Protein AF-A0A832U778-F1 (afdb_monomer)

Radius of gyration: 23.06 Å; Cα contacts (8 Å, |Δi|>4): 41; chains: 1; bounding box: 34×56×67 Å

Secondary structure (DSSP, 8-state):
-PPP-HHHHHHHHHHHHHTS-HHHHHHHHHHHHHHHT--HHHHTT-S-HHHHHHHHHHHHHHHHHHHHH-TT-S----------------

pLDDT: mean 81.76, std 19.42, range [42.19, 97.0]

Solvent-accessible surface area (backbone atoms only — not comparable to full-atom values): 5827 Å² total; per-residue (Å²): 131,83,83,76,64,43,65,62,53,45,55,49,48,56,55,54,27,73,76,45,56,80,80,54,28,55,58,41,48,52,50,43,58,58,57,74,69,60,50,73,81,74,48,71,84,52,91,46,49,66,59,47,52,52,50,56,50,50,52,53,53,51,53,52,51,49,64,74,63,45,94,80,74,76,75,84,74,96,73,87,79,91,78,83,85,84,87,83,90,133

Mean predicted aligned error: 11.68 Å

Foldseek 3Di:
DPQAPLVVVLVVLLVVLVVDDPVSSVVSVVLSVQSVPDDSVNCPPDPHSVVVSVVSSVVVVVVVVDVVVPPPPDDPDPDDDDDDDDDDDD

Sequence (90 aa):
MRRMELDTVILRWKKTTRALKIHEQEYGRHLTDVLERVTDAQLVHFQDPVEAAAFFCMLDLLKRTRERAGPGVAMMEPGGTEQRPSPGFF

Structure (mmCIF, N/CA/C/O backbone):
data_AF-A0A832U778-F1
#
_entry.id   AF-A0A832U778-F1
#
loop_
_atom_site.group_PDB
_atom_site.id
_atom_site.type_symbol
_atom_site.label_atom_id
_atom_site.label_alt_id
_atom_site.label_comp_id
_atom_site.label_asym_id
_atom_site.label_entity_id
_atom_site.label_seq_id
_ato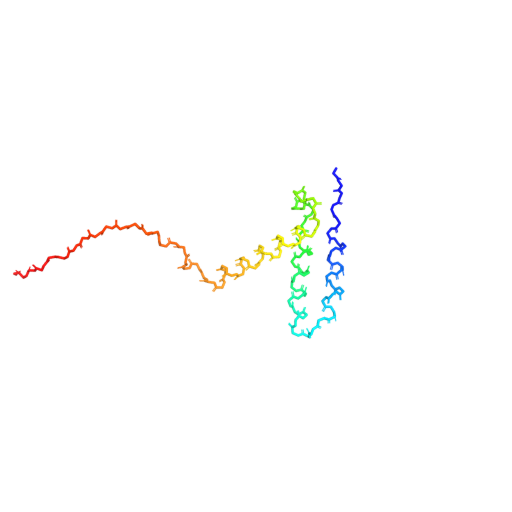m_site.pdbx_PDB_ins_code
_atom_site.Cartn_x
_atom_site.Cartn_y
_atom_site.Cartn_z
_atom_site.occupancy
_atom_site.B_iso_or_equiv
_atom_site.auth_seq_id
_atom_site.auth_comp_id
_atom_site.auth_asym_id
_atom_site.auth_atom_id
_atom_site.pdbx_PDB_model_num
ATOM 1 N N . MET A 1 1 ? -16.458 -0.021 15.328 1.00 47.56 1 MET A N 1
ATOM 2 C CA . MET A 1 1 ? -15.718 -0.282 14.073 1.00 47.56 1 MET A CA 1
ATOM 3 C C . MET A 1 1 ? -14.580 -1.238 14.388 1.00 47.56 1 MET A C 1
ATOM 5 O O . MET A 1 1 ? -13.906 -1.012 15.385 1.00 47.56 1 MET A O 1
ATOM 9 N N . ARG A 1 2 ? -14.403 -2.326 13.624 1.00 55.34 2 ARG A N 1
ATOM 10 C CA . ARG A 1 2 ? -13.190 -3.154 13.749 1.00 55.34 2 ARG A CA 1
ATOM 11 C C . ARG A 1 2 ? -12.013 -2.313 13.258 1.00 55.34 2 ARG A C 1
ATOM 13 O O . ARG A 1 2 ? -12.130 -1.682 12.213 1.00 55.34 2 ARG A O 1
ATOM 20 N N . ARG A 1 3 ? -10.928 -2.260 14.029 1.00 62.34 3 ARG A N 1
ATOM 21 C CA . ARG A 1 3 ? -9.694 -1.592 13.607 1.00 62.34 3 ARG A CA 1
ATOM 22 C C . ARG A 1 3 ? -9.110 -2.389 12.438 1.00 62.34 3 ARG A C 1
ATOM 24 O O . ARG A 1 3 ? -9.064 -3.615 12.514 1.00 62.34 3 ARG A O 1
ATOM 31 N N . MET A 1 4 ? -8.770 -1.717 11.344 1.00 76.88 4 MET A N 1
ATOM 32 C CA . MET A 1 4 ? -8.245 -2.376 10.150 1.00 76.88 4 MET A CA 1
ATOM 33 C C . MET A 1 4 ? -6.755 -2.686 10.333 1.00 76.88 4 MET A C 1
ATOM 35 O O . MET A 1 4 ? -5.980 -1.812 10.705 1.00 76.88 4 MET A O 1
ATOM 39 N N . GLU A 1 5 ? -6.354 -3.926 10.058 1.00 86.00 5 GLU A N 1
ATOM 40 C CA . GLU A 1 5 ? -4.999 -4.444 10.313 1.00 86.00 5 GLU A CA 1
ATOM 41 C C . GLU A 1 5 ? -4.053 -4.188 9.120 1.00 86.00 5 GLU A C 1
ATOM 43 O O . GLU A 1 5 ? -3.479 -5.120 8.546 1.00 86.00 5 GLU A O 1
ATOM 48 N N . LEU A 1 6 ? -3.904 -2.924 8.703 1.00 91.81 6 LEU A N 1
ATOM 49 C CA . LEU A 1 6 ? -3.020 -2.566 7.582 1.00 91.81 6 LEU A CA 1
ATOM 50 C C . LEU A 1 6 ? -1.550 -2.913 7.879 1.00 91.81 6 LEU A C 1
ATOM 52 O O . LEU A 1 6 ? -0.831 -3.369 6.988 1.00 91.81 6 LEU A O 1
ATOM 56 N N . ASP A 1 7 ? -1.127 -2.804 9.139 1.00 92.50 7 ASP A N 1
ATOM 57 C CA . ASP A 1 7 ? 0.231 -3.138 9.587 1.00 92.50 7 ASP A CA 1
ATOM 58 C C . ASP A 1 7 ? 0.634 -4.575 9.237 1.00 92.50 7 ASP A C 1
ATOM 60 O O . ASP A 1 7 ? 1.767 -4.833 8.822 1.00 92.50 7 ASP A O 1
ATOM 64 N N . THR A 1 8 ? -0.305 -5.521 9.321 1.00 93.75 8 THR A N 1
ATOM 65 C CA . THR A 1 8 ? -0.065 -6.920 8.945 1.00 93.75 8 THR A CA 1
ATOM 66 C C . THR A 1 8 ? 0.238 -7.047 7.449 1.00 93.75 8 THR A C 1
ATOM 68 O O . THR A 1 8 ? 1.114 -7.824 7.051 1.00 93.75 8 THR A O 1
ATOM 71 N N . VAL A 1 9 ? -0.427 -6.251 6.606 1.00 95.44 9 VAL A N 1
ATOM 72 C CA . VAL A 1 9 ? -0.151 -6.198 5.163 1.00 95.44 9 VAL A CA 1
ATOM 73 C C . VAL A 1 9 ? 1.222 -5.581 4.903 1.00 95.44 9 VAL A C 1
ATOM 75 O O . VAL A 1 9 ? 2.013 -6.182 4.173 1.00 95.44 9 VAL A O 1
ATOM 78 N N . ILE A 1 10 ? 1.544 -4.457 5.551 1.00 95.81 10 ILE A N 1
ATOM 79 C CA . ILE A 1 10 ? 2.843 -3.776 5.420 1.00 95.81 10 ILE A CA 1
ATOM 80 C C . ILE A 1 10 ? 3.986 -4.718 5.813 1.00 95.81 10 ILE A C 1
ATOM 82 O O . ILE A 1 10 ? 4.934 -4.906 5.048 1.00 95.81 10 ILE A O 1
ATOM 86 N N . LEU A 1 11 ? 3.889 -5.371 6.975 1.00 96.19 11 LEU A N 1
ATOM 87 C CA . LEU A 1 11 ? 4.900 -6.316 7.456 1.00 96.19 11 LEU A CA 1
ATOM 88 C C . LEU A 1 11 ? 5.083 -7.498 6.502 1.00 96.19 11 LEU A C 1
ATOM 90 O O . LEU A 1 11 ? 6.218 -7.908 6.233 1.00 96.19 11 LEU A O 1
ATOM 94 N N . ARG A 1 12 ? 3.983 -8.048 5.974 1.00 96.44 12 ARG A N 1
ATOM 95 C CA . ARG A 1 12 ? 4.036 -9.132 4.988 1.00 96.44 12 ARG A CA 1
ATOM 96 C C . ARG A 1 12 ? 4.739 -8.672 3.715 1.00 96.44 12 ARG A C 1
ATOM 98 O O . ARG A 1 12 ? 5.641 -9.362 3.250 1.00 96.44 12 ARG A O 1
ATOM 105 N N . TRP A 1 13 ? 4.387 -7.502 3.192 1.00 96.81 13 TRP A N 1
ATOM 106 C CA . TRP A 1 13 ? 4.986 -6.964 1.973 1.00 96.81 13 TRP A CA 1
ATOM 107 C C . TRP A 1 13 ? 6.466 -6.639 2.157 1.00 96.81 13 TRP A C 1
ATOM 109 O O . TRP A 1 13 ? 7.262 -7.024 1.311 1.00 96.81 13 TRP A O 1
ATOM 119 N N . LYS A 1 14 ? 6.883 -6.077 3.299 1.00 96.88 14 LYS A N 1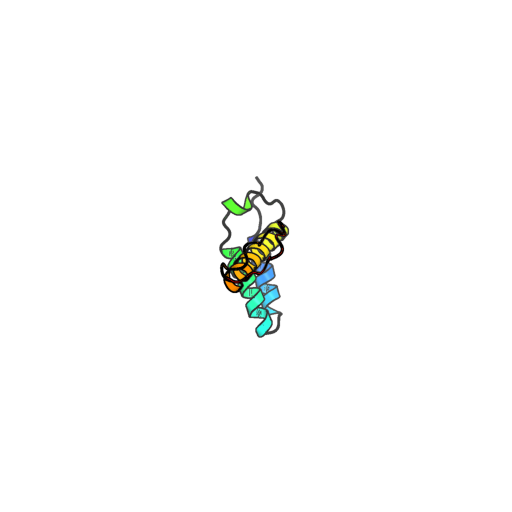
ATOM 120 C CA . LYS A 1 14 ? 8.310 -5.893 3.623 1.00 96.88 14 LYS A CA 1
ATOM 121 C C . LYS A 1 14 ? 9.097 -7.203 3.571 1.00 96.88 14 LYS A C 1
ATOM 123 O O . LYS A 1 14 ? 10.217 -7.226 3.059 1.00 96.88 14 LYS A O 1
ATOM 128 N N . LYS A 1 15 ? 8.533 -8.297 4.098 1.00 96.88 15 LYS A N 1
ATOM 129 C CA . LYS A 1 15 ? 9.160 -9.629 4.036 1.00 96.88 15 LYS A CA 1
ATOM 130 C C . LYS A 1 15 ? 9.236 -10.138 2.598 1.00 96.88 15 LYS A C 1
ATOM 132 O O . LYS A 1 15 ? 10.305 -10.574 2.184 1.00 96.88 15 LYS A O 1
ATOM 137 N N . THR A 1 16 ? 8.147 -10.036 1.837 1.00 95.94 16 THR A N 1
ATOM 138 C CA . THR A 1 16 ? 8.113 -10.443 0.424 1.00 95.94 16 THR A CA 1
ATOM 139 C C . THR A 1 16 ? 9.108 -9.645 -0.416 1.00 95.94 16 THR A C 1
ATOM 141 O O . THR A 1 16 ? 9.837 -10.240 -1.201 1.00 95.94 16 THR A O 1
ATOM 144 N N . THR A 1 17 ? 9.232 -8.335 -0.190 1.00 96.06 17 THR A N 1
ATOM 145 C CA . THR A 1 17 ? 10.210 -7.472 -0.864 1.00 96.06 17 THR A CA 1
ATOM 146 C C . THR A 1 17 ? 11.632 -7.996 -0.689 1.00 96.06 17 THR A C 1
ATOM 148 O O . THR A 1 17 ? 12.380 -8.034 -1.655 1.00 96.06 17 THR A O 1
ATOM 151 N N . ARG A 1 18 ? 12.014 -8.480 0.500 1.00 94.88 18 ARG A N 1
ATOM 152 C CA . ARG A 1 18 ? 13.363 -9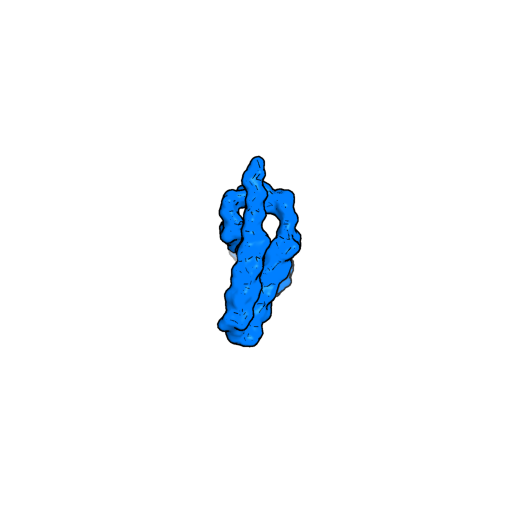.038 0.733 1.00 94.88 18 ARG A CA 1
ATOM 153 C C . ARG A 1 18 ? 13.673 -10.280 -0.108 1.00 94.88 18 ARG A C 1
ATOM 155 O O . ARG A 1 18 ? 14.847 -10.581 -0.294 1.00 94.88 18 ARG A O 1
ATOM 162 N N . ALA A 1 19 ? 12.655 -10.986 -0.598 1.00 95.81 19 ALA A N 1
ATOM 163 C CA . ALA A 1 19 ? 12.819 -12.146 -1.469 1.00 95.81 19 ALA A CA 1
ATOM 164 C C . ALA A 1 19 ? 12.990 -11.777 -2.959 1.00 95.81 19 ALA A C 1
ATOM 166 O O . ALA A 1 19 ? 13.274 -12.658 -3.766 1.00 95.81 19 ALA A O 1
ATOM 167 N N . LEU A 1 20 ? 12.819 -10.503 -3.333 1.00 95.56 20 LEU A N 1
ATOM 168 C CA . LEU A 1 20 ? 12.944 -10.021 -4.714 1.00 95.56 20 LEU A CA 1
ATOM 169 C C . LEU A 1 20 ? 14.396 -9.687 -5.093 1.00 95.56 20 LEU A C 1
ATOM 171 O O . LEU A 1 20 ? 15.263 -9.519 -4.225 1.00 95.56 20 LEU A O 1
ATOM 175 N N . LYS A 1 21 ? 14.664 -9.521 -6.397 1.00 96.75 21 LYS A N 1
ATOM 176 C CA . LYS A 1 21 ? 15.975 -9.066 -6.896 1.00 96.75 21 LYS A CA 1
ATOM 177 C C . LYS A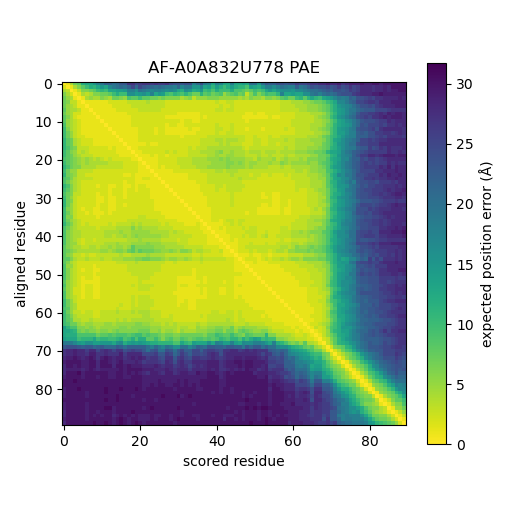 1 21 ? 16.264 -7.640 -6.434 1.00 96.75 21 LYS A C 1
ATOM 179 O O . LYS A 1 21 ? 15.351 -6.836 -6.308 1.00 96.75 21 LYS A O 1
ATOM 184 N N . ILE A 1 22 ? 17.540 -7.280 -6.273 1.00 93.81 22 ILE A N 1
ATOM 185 C CA . ILE A 1 22 ? 17.972 -5.976 -5.719 1.00 93.81 22 ILE A CA 1
ATOM 186 C C . ILE A 1 22 ? 17.273 -4.771 -6.379 1.00 93.81 22 ILE A C 1
ATOM 188 O O . ILE A 1 22 ? 16.822 -3.876 -5.666 1.00 93.81 22 ILE A O 1
ATOM 192 N N . HIS A 1 23 ? 17.138 -4.762 -7.710 1.00 93.81 23 HIS A N 1
ATOM 193 C CA . HIS A 1 23 ? 16.466 -3.678 -8.442 1.00 93.81 23 HIS A CA 1
ATOM 194 C C . HIS A 1 23 ? 14.939 -3.681 -8.265 1.00 93.81 23 HIS A C 1
ATOM 196 O O . HIS A 1 23 ? 14.311 -2.633 -8.313 1.00 93.81 23 HIS A O 1
ATOM 202 N N . GLU A 1 24 ? 14.331 -4.840 -8.009 1.00 95.19 24 GLU A N 1
ATOM 203 C CA . GLU A 1 24 ? 12.896 -4.963 -7.726 1.00 95.19 24 GLU A CA 1
ATOM 204 C C . GLU A 1 24 ? 12.567 -4.540 -6.289 1.00 95.19 24 GLU A C 1
ATOM 206 O O . GLU A 1 24 ? 11.477 -4.038 -6.005 1.00 95.19 24 GLU A O 1
ATOM 211 N N . GLN A 1 25 ? 13.526 -4.701 -5.370 1.00 96.88 25 GLN A N 1
ATOM 212 C CA . GLN A 1 25 ? 13.347 -4.324 -3.971 1.00 96.88 25 GLN A CA 1
ATOM 213 C C . GLN A 1 25 ? 13.085 -2.831 -3.791 1.00 96.88 25 GLN A C 1
ATOM 215 O O . GLN A 1 25 ? 12.423 -2.448 -2.830 1.00 96.88 25 GLN A O 1
ATOM 220 N N . GLU A 1 26 ? 13.601 -1.983 -4.683 1.00 95.69 26 GLU A N 1
ATOM 221 C CA . GLU A 1 26 ? 13.320 -0.548 -4.660 1.00 95.69 26 GLU A CA 1
ATOM 222 C C . GLU A 1 26 ? 11.824 -0.270 -4.825 1.00 95.69 26 GLU A C 1
ATOM 224 O O . GLU A 1 26 ? 11.256 0.478 -4.031 1.00 95.69 26 GLU A O 1
ATOM 229 N N . TYR A 1 27 ? 11.162 -0.942 -5.772 1.00 94.38 27 TYR A N 1
ATOM 230 C CA . TYR A 1 27 ? 9.718 -0.808 -5.966 1.00 94.38 27 TYR A CA 1
ATOM 231 C C . TYR A 1 27 ? 8.945 -1.327 -4.754 1.00 94.38 27 TYR A C 1
ATOM 233 O O . TYR A 1 27 ? 8.027 -0.665 -4.279 1.00 94.38 27 TYR A O 1
ATOM 241 N N . GLY A 1 28 ? 9.345 -2.477 -4.205 1.00 95.31 28 GLY A N 1
ATOM 242 C CA . GLY A 1 28 ? 8.707 -3.033 -3.012 1.00 95.31 28 GLY A CA 1
ATOM 243 C C . GLY A 1 28 ? 8.852 -2.140 -1.773 1.00 95.31 28 GLY A C 1
ATOM 244 O O . GLY A 1 28 ? 7.892 -2.000 -1.018 1.00 95.31 28 GLY A O 1
ATOM 245 N N . ARG A 1 29 ? 10.018 -1.502 -1.579 1.00 96.25 29 ARG A N 1
ATOM 246 C CA . ARG A 1 29 ? 10.234 -0.502 -0.516 1.00 96.25 29 ARG A CA 1
ATOM 247 C C . ARG A 1 29 ? 9.340 0.714 -0.720 1.00 96.25 29 ARG A C 1
ATOM 249 O O . ARG A 1 29 ? 8.642 1.109 0.206 1.00 96.25 29 ARG A O 1
ATOM 256 N N . HIS A 1 30 ? 9.293 1.236 -1.944 1.00 95.94 30 HIS A N 1
ATOM 257 C CA . HIS A 1 30 ? 8.448 2.378 -2.281 1.00 95.94 30 HIS A CA 1
ATOM 258 C C . HIS A 1 30 ? 6.966 2.115 -1.966 1.00 95.94 30 HIS A C 1
ATOM 260 O O . HIS A 1 30 ? 6.317 2.941 -1.328 1.00 95.94 30 HIS A O 1
ATOM 266 N N . LEU A 1 31 ? 6.439 0.940 -2.332 1.00 96.19 31 LEU A N 1
ATOM 267 C CA . LEU A 1 31 ? 5.062 0.558 -1.995 1.00 96.19 31 LEU A CA 1
ATOM 268 C C . LEU A 1 31 ? 4.831 0.535 -0.479 1.00 96.19 31 LEU A C 1
ATOM 270 O O . LEU A 1 31 ? 3.833 1.071 -0.007 1.00 96.19 31 LEU A O 1
ATOM 274 N N . THR A 1 32 ? 5.747 -0.046 0.302 1.00 96.62 32 THR A N 1
ATOM 275 C CA . THR A 1 32 ? 5.590 -0.079 1.764 1.00 96.62 32 THR A CA 1
ATOM 276 C C . THR A 1 32 ? 5.692 1.307 2.396 1.00 96.62 32 THR A C 1
ATOM 278 O O . THR A 1 32 ? 4.925 1.598 3.308 1.00 96.62 32 THR A O 1
ATOM 281 N N . ASP A 1 33 ? 6.549 2.186 1.872 1.00 96.62 33 ASP A N 1
ATOM 282 C CA . ASP A 1 33 ? 6.705 3.559 2.365 1.00 96.62 33 ASP A CA 1
ATOM 283 C C . ASP A 1 33 ? 5.448 4.409 2.117 1.00 96.62 33 ASP A C 1
ATOM 285 O O . ASP A 1 33 ? 5.131 5.298 2.909 1.00 96.62 33 ASP A O 1
ATOM 289 N N . VAL A 1 34 ? 4.716 4.153 1.024 1.00 96.31 34 VAL A N 1
ATOM 290 C CA . VAL A 1 34 ? 3.411 4.786 0.766 1.00 96.31 34 VAL A CA 1
ATOM 291 C C . VAL A 1 34 ? 2.409 4.386 1.845 1.00 96.31 34 VAL A C 1
ATOM 293 O O . VAL A 1 34 ? 1.719 5.251 2.384 1.00 96.31 34 VAL A O 1
ATOM 296 N N . LEU A 1 35 ? 2.348 3.096 2.180 1.00 95.50 35 LEU A N 1
ATOM 297 C CA . LEU A 1 35 ? 1.386 2.565 3.148 1.00 95.50 35 LEU A CA 1
ATOM 298 C C . LEU A 1 35 ? 1.661 3.040 4.579 1.00 95.50 35 LEU A C 1
ATOM 300 O O . LEU A 1 35 ? 0.716 3.319 5.309 1.00 95.50 35 LEU A O 1
ATOM 304 N N . GLU A 1 36 ? 2.927 3.212 4.962 1.00 95.31 36 GLU A N 1
ATOM 305 C CA . GLU A 1 36 ? 3.310 3.728 6.288 1.00 95.31 36 GLU A CA 1
ATOM 306 C C . GLU A 1 36 ? 2.901 5.183 6.537 1.00 95.31 36 GLU A C 1
ATOM 308 O O . GLU A 1 36 ? 2.859 5.633 7.679 1.00 95.31 36 GLU A O 1
ATOM 313 N N . ARG A 1 37 ? 2.596 5.935 5.476 1.00 94.62 37 ARG A N 1
ATOM 314 C CA . ARG A 1 37 ? 2.137 7.328 5.574 1.00 94.62 37 ARG A CA 1
ATOM 315 C C . ARG A 1 37 ? 0.618 7.441 5.675 1.00 94.62 37 ARG A C 1
ATOM 317 O O . ARG A 1 37 ? 0.110 8.551 5.831 1.00 94.62 37 ARG A O 1
ATOM 324 N N . VAL A 1 38 ? -0.110 6.332 5.536 1.00 92.44 38 VAL A N 1
ATOM 325 C CA . VAL A 1 38 ? -1.572 6.333 5.572 1.00 92.44 38 VAL A CA 1
ATOM 326 C C . VAL A 1 38 ? -2.053 6.402 7.018 1.00 92.44 38 VAL A C 1
ATOM 328 O O . VAL A 1 38 ? -1.577 5.683 7.889 1.00 92.44 38 VAL A O 1
ATOM 331 N N . THR A 1 39 ? -3.010 7.287 7.276 1.00 90.38 39 THR A N 1
ATOM 332 C CA . THR A 1 39 ? -3.548 7.536 8.620 1.00 90.38 39 THR A CA 1
ATOM 333 C C . THR A 1 39 ? -4.810 6.720 8.897 1.00 90.38 39 THR A C 1
ATOM 335 O O . THR A 1 39 ? -5.601 6.477 7.985 1.00 90.38 39 THR A O 1
ATOM 338 N N . ASP A 1 40 ? -5.077 6.397 10.168 1.00 88.00 40 ASP A N 1
ATOM 339 C CA . ASP A 1 40 ? -6.307 5.703 10.604 1.00 88.00 40 ASP A CA 1
ATOM 340 C C . ASP A 1 40 ? -7.591 6.386 10.082 1.00 88.00 40 ASP A C 1
ATOM 342 O O . ASP A 1 40 ? -8.559 5.715 9.724 1.00 88.00 40 ASP A O 1
ATOM 346 N N . ALA A 1 41 ? -7.590 7.721 9.969 1.00 90.38 41 ALA A N 1
ATOM 347 C CA . ALA A 1 41 ? -8.715 8.491 9.435 1.00 90.38 41 A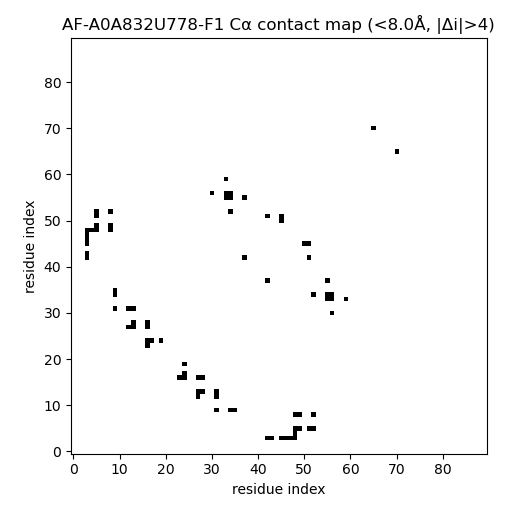LA A CA 1
ATOM 348 C C . ALA A 1 41 ? -8.994 8.197 7.952 1.00 90.38 41 ALA A C 1
ATOM 350 O O . ALA A 1 41 ? -10.145 8.202 7.529 1.00 90.38 41 ALA A O 1
ATOM 351 N N . GLN A 1 42 ? -7.959 7.919 7.158 1.00 90.06 42 GLN A N 1
ATOM 352 C CA . GLN A 1 42 ? -8.107 7.553 5.748 1.00 90.06 42 GLN A CA 1
ATOM 353 C C . GLN A 1 42 ? -8.558 6.096 5.579 1.00 90.06 42 GLN A C 1
ATOM 355 O O . GLN A 1 42 ? -9.192 5.757 4.582 1.00 90.06 42 GLN A O 1
ATOM 360 N N . LEU A 1 43 ? -8.252 5.240 6.557 1.00 89.75 43 LEU A N 1
ATOM 361 C CA . LEU A 1 43 ? -8.584 3.816 6.544 1.00 89.75 43 LEU A CA 1
ATOM 362 C C . LEU A 1 43 ? -10.032 3.524 6.955 1.00 89.75 43 LEU A C 1
ATOM 364 O O . LEU A 1 43 ? -10.533 2.448 6.648 1.00 89.75 43 LEU A O 1
ATOM 368 N N . VAL A 1 44 ? -10.723 4.470 7.603 1.00 89.88 44 VAL A N 1
ATOM 369 C CA . VAL A 1 44 ? -12.084 4.282 8.147 1.00 89.88 44 VAL A CA 1
ATOM 370 C C . VAL A 1 44 ? -13.129 3.863 7.103 1.00 89.88 44 VAL A C 1
ATOM 372 O O . VAL A 1 44 ? -14.159 3.286 7.451 1.00 89.88 44 VAL A O 1
ATOM 375 N N . HIS A 1 45 ? -12.872 4.152 5.826 1.00 88.12 45 HIS A N 1
ATOM 376 C CA . HIS A 1 45 ? -13.770 3.843 4.714 1.00 88.12 45 HIS A CA 1
ATOM 377 C C . HIS A 1 45 ? -13.542 2.458 4.100 1.00 88.12 45 HIS A C 1
ATOM 379 O O . HIS A 1 45 ? -14.365 2.012 3.303 1.00 88.12 45 HIS A O 1
ATOM 385 N N . PHE A 1 46 ? -12.459 1.775 4.469 1.00 91.06 46 PHE A N 1
ATOM 386 C CA . PHE A 1 46 ? -12.112 0.465 3.934 1.00 91.06 46 PHE A CA 1
ATOM 387 C C . PHE A 1 46 ? -12.503 -0.649 4.902 1.00 91.06 46 PHE A C 1
ATOM 389 O O . PHE A 1 46 ? -12.434 -0.504 6.123 1.00 91.06 46 PHE A O 1
ATOM 396 N N . GLN A 1 47 ? -12.920 -1.780 4.334 1.00 90.94 47 GLN A N 1
ATOM 397 C CA . GLN A 1 47 ? -13.238 -2.993 5.092 1.00 90.94 47 GLN A CA 1
ATOM 398 C C . GLN A 1 47 ? -12.170 -4.078 4.914 1.00 90.94 47 GLN A C 1
ATOM 400 O O . GLN A 1 47 ? -12.014 -4.921 5.798 1.00 90.94 47 GLN A O 1
ATOM 405 N N . ASP A 1 48 ? -11.419 -4.036 3.809 1.00 92.44 48 ASP A N 1
ATOM 406 C CA . ASP A 1 48 ? -10.312 -4.942 3.513 1.00 92.44 48 ASP A CA 1
ATOM 407 C C . ASP A 1 48 ? -8.966 -4.181 3.518 1.00 92.44 48 ASP A C 1
ATOM 409 O O . ASP A 1 48 ? -8.776 -3.243 2.735 1.00 92.44 48 ASP A O 1
ATOM 413 N N . PRO A 1 49 ? -7.994 -4.572 4.366 1.00 93.19 49 PRO A N 1
ATOM 414 C CA . PRO A 1 49 ? -6.670 -3.955 4.375 1.00 93.19 49 PRO A CA 1
ATOM 415 C C . PRO A 1 49 ? -5.898 -4.141 3.059 1.00 93.19 49 PRO A C 1
ATOM 417 O O . PRO A 1 49 ? -5.048 -3.310 2.738 1.00 93.19 49 PRO A O 1
ATOM 420 N N . VAL A 1 50 ? -6.165 -5.200 2.285 1.00 94.50 50 VAL A N 1
ATOM 421 C CA . VAL A 1 50 ? -5.530 -5.410 0.973 1.00 94.50 50 VAL A CA 1
ATOM 422 C C . VAL A 1 50 ? -6.105 -4.452 -0.068 1.00 94.50 50 VAL A C 1
ATOM 424 O O . VAL A 1 50 ? -5.337 -3.870 -0.835 1.00 94.50 50 VAL A O 1
ATOM 427 N N . GLU A 1 51 ? -7.422 -4.239 -0.062 1.00 95.69 51 GLU A N 1
ATOM 428 C CA . GLU A 1 51 ? -8.086 -3.238 -0.905 1.00 95.69 51 GLU A CA 1
ATOM 429 C C . GLU A 1 51 ? -7.531 -1.834 -0.632 1.00 95.69 51 GLU A C 1
ATOM 431 O O . GLU A 1 51 ? -7.108 -1.145 -1.563 1.00 95.69 51 GLU A O 1
ATOM 436 N N . ALA A 1 52 ? -7.441 -1.443 0.644 1.00 95.38 52 ALA A N 1
ATOM 437 C CA . ALA A 1 52 ? -6.858 -0.164 1.039 1.00 95.38 52 ALA A CA 1
ATOM 438 C C . ALA A 1 52 ? -5.412 -0.031 0.539 1.00 95.38 52 ALA A C 1
ATOM 440 O O . ALA A 1 52 ? -5.045 0.977 -0.068 1.00 95.38 52 ALA A O 1
ATOM 441 N N . ALA A 1 53 ? -4.593 -1.070 0.740 1.00 96.12 53 ALA A N 1
ATOM 442 C CA . ALA A 1 53 ? -3.206 -1.065 0.296 1.00 96.12 53 ALA A CA 1
ATOM 443 C C . ALA A 1 53 ? -3.083 -0.878 -1.223 1.00 96.12 53 ALA A C 1
ATOM 445 O O . ALA A 1 53 ? -2.298 -0.046 -1.685 1.00 96.12 53 ALA A O 1
ATOM 446 N N . ALA A 1 54 ? -3.886 -1.604 -2.005 1.00 96.44 54 ALA A N 1
ATOM 447 C CA . ALA A 1 54 ? -3.912 -1.463 -3.455 1.00 96.44 54 ALA A CA 1
ATOM 448 C C . ALA A 1 54 ? -4.339 -0.048 -3.871 1.00 96.44 54 ALA A C 1
ATOM 450 O O . ALA A 1 54 ? -3.685 0.570 -4.714 1.00 96.44 54 ALA A O 1
ATOM 451 N N . PHE A 1 55 ? -5.389 0.490 -3.243 1.00 97.00 55 PHE A N 1
ATOM 452 C CA . PHE A 1 55 ? -5.910 1.822 -3.532 1.00 97.00 55 PHE A CA 1
ATOM 453 C C . PHE A 1 55 ? -4.857 2.918 -3.329 1.00 97.00 55 PHE A C 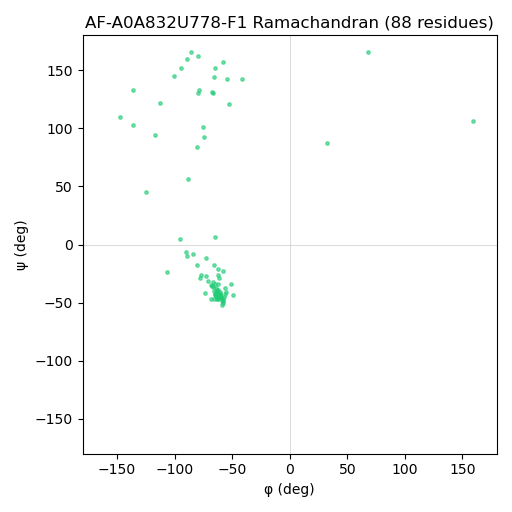1
ATOM 455 O O . PHE A 1 55 ? -4.601 3.703 -4.244 1.00 97.00 55 PHE A O 1
ATOM 462 N N . PHE A 1 56 ? -4.196 2.958 -2.167 1.00 96.56 56 PHE A N 1
ATOM 463 C CA . PHE A 1 56 ? -3.188 3.986 -1.884 1.00 96.56 56 PHE A CA 1
ATOM 464 C C . PHE A 1 56 ? -1.946 3.855 -2.772 1.00 96.56 56 PHE A C 1
ATOM 466 O O . PHE A 1 56 ? -1.419 4.873 -3.226 1.00 96.56 56 PHE A O 1
ATOM 473 N N . CYS A 1 57 ? -1.520 2.630 -3.092 1.00 96.75 57 CYS A N 1
ATOM 474 C CA . CYS A 1 57 ? -0.426 2.406 -4.038 1.00 96.75 57 CYS A CA 1
ATOM 475 C C . CYS A 1 57 ? -0.770 2.918 -5.448 1.00 96.75 57 CYS A C 1
ATOM 477 O O . CYS A 1 57 ? 0.036 3.612 -6.067 1.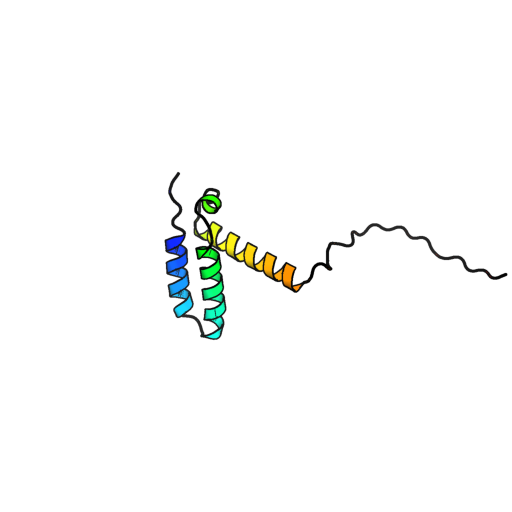00 96.75 57 CYS A O 1
ATOM 479 N N . MET A 1 58 ? -1.974 2.628 -5.954 1.00 96.88 58 MET A N 1
ATOM 480 C CA . MET A 1 58 ? -2.428 3.128 -7.259 1.00 96.88 58 MET A CA 1
ATOM 481 C C . MET A 1 58 ? -2.549 4.654 -7.275 1.00 96.88 58 MET A C 1
ATOM 483 O O . MET A 1 58 ? -2.150 5.296 -8.246 1.00 96.88 58 MET A O 1
ATOM 487 N N . LEU A 1 59 ? -3.058 5.248 -6.194 1.00 96.06 59 LEU A N 1
ATOM 488 C CA . LEU A 1 59 ? -3.176 6.697 -6.068 1.00 96.06 59 LEU A CA 1
ATOM 489 C C . LEU A 1 59 ? -1.808 7.391 -6.155 1.00 96.06 59 LEU A C 1
ATOM 491 O O . LEU A 1 59 ? -1.685 8.415 -6.828 1.00 96.06 59 LEU A O 1
ATOM 495 N N . ASP A 1 60 ? -0.782 6.844 -5.500 1.00 95.56 60 ASP A N 1
ATOM 496 C CA . ASP A 1 60 ? 0.587 7.363 -5.587 1.00 95.56 60 ASP A CA 1
ATOM 497 C C . ASP A 1 60 ? 1.157 7.244 -7.013 1.00 95.56 60 ASP A C 1
ATOM 499 O O . ASP A 1 60 ? 1.706 8.212 -7.542 1.00 95.56 60 ASP A O 1
ATOM 503 N N . LEU A 1 61 ? 0.938 6.109 -7.688 1.00 93.12 61 LEU A N 1
ATOM 504 C CA . LEU A 1 61 ? 1.350 5.921 -9.084 1.00 93.12 61 LEU A CA 1
ATOM 505 C C . LEU A 1 61 ? 0.692 6.936 -10.030 1.00 93.12 61 LEU A C 1
ATOM 507 O O . LEU A 1 61 ? 1.371 7.510 -10.886 1.00 93.12 61 LEU A O 1
ATOM 511 N N . LEU A 1 62 ? -0.606 7.201 -9.867 1.00 94.50 62 LEU A N 1
ATOM 512 C CA . LEU A 1 62 ? -1.326 8.191 -10.674 1.00 94.50 62 LEU A CA 1
ATOM 513 C C . LEU A 1 62 ? -0.798 9.612 -10.443 1.00 94.50 62 LEU A C 1
ATOM 515 O O . LEU A 1 62 ? -0.582 10.345 -11.410 1.00 94.50 62 LEU A O 1
ATOM 519 N N . LYS A 1 63 ? -0.529 9.993 -9.186 1.00 92.75 63 LYS A N 1
ATOM 520 C CA . LYS A 1 63 ? 0.066 11.299 -8.850 1.00 92.75 63 LYS A CA 1
ATOM 521 C C . LYS A 1 63 ? 1.424 11.483 -9.524 1.00 92.75 63 LYS A C 1
ATOM 523 O O . LYS A 1 63 ? 1.625 12.468 -10.228 1.00 92.75 63 LYS A O 1
ATOM 528 N N . ARG A 1 64 ? 2.305 10.487 -9.410 1.00 89.38 64 ARG A N 1
ATOM 529 C CA . ARG A 1 64 ? 3.636 10.498 -10.041 1.00 89.38 64 ARG A CA 1
ATOM 530 C C . ARG A 1 64 ? 3.567 10.542 -11.562 1.00 89.38 64 ARG A C 1
ATOM 532 O O . ARG A 1 64 ? 4.372 11.218 -12.198 1.00 89.38 64 ARG A O 1
ATOM 539 N N . THR A 1 65 ? 2.615 9.825 -12.154 1.00 88.69 65 THR A N 1
ATOM 540 C CA . THR A 1 65 ? 2.409 9.827 -13.609 1.00 88.69 65 THR A CA 1
ATOM 541 C C . THR A 1 65 ? 1.974 11.209 -14.087 1.00 88.69 65 THR A C 1
ATOM 543 O O . THR A 1 65 ? 2.514 11.714 -15.068 1.00 88.69 65 THR A O 1
ATOM 546 N N . ARG A 1 66 ? 1.067 11.864 -13.353 1.00 86.69 66 ARG A N 1
ATOM 547 C CA . ARG A 1 66 ? 0.640 13.241 -13.630 1.00 86.69 66 ARG A CA 1
ATOM 548 C C . ARG A 1 66 ? 1.782 14.249 -13.481 1.00 86.69 66 ARG A C 1
ATOM 550 O O . ARG A 1 66 ? 1.933 15.115 -14.333 1.00 86.69 66 ARG A O 1
ATOM 557 N N . GLU A 1 67 ? 2.589 14.136 -12.430 1.00 84.56 67 GLU A N 1
ATOM 558 C CA . GLU A 1 67 ? 3.751 15.008 -12.208 1.00 84.56 67 GLU A CA 1
ATOM 559 C C . GLU A 1 67 ? 4.800 14.854 -13.318 1.00 84.56 67 GLU A C 1
ATOM 561 O O . GLU A 1 67 ? 5.334 15.849 -13.805 1.00 84.56 67 GLU A O 1
ATOM 566 N N . ARG A 1 68 ? 5.047 13.619 -13.780 1.00 78.50 68 ARG A N 1
ATOM 567 C CA . ARG A 1 68 ? 5.958 13.335 -14.902 1.00 78.50 68 ARG A CA 1
ATOM 568 C C . ARG A 1 68 ? 5.421 13.784 -16.261 1.00 78.50 68 ARG A C 1
ATOM 570 O O . ARG A 1 68 ? 6.218 14.152 -17.115 1.00 78.50 68 ARG A O 1
ATOM 577 N N . ALA A 1 69 ? 4.105 13.761 -16.467 1.00 72.56 69 ALA A N 1
ATOM 578 C CA . ALA A 1 69 ? 3.473 14.239 -17.699 1.00 72.56 69 ALA A CA 1
ATOM 579 C C . ALA A 1 69 ? 3.478 15.779 -17.829 1.00 72.56 69 ALA A C 1
ATOM 581 O O . ALA A 1 69 ? 3.188 16.305 -18.903 1.00 72.56 69 ALA A O 1
ATOM 582 N N . GLY A 1 70 ? 3.823 16.505 -16.758 1.00 54.06 70 GLY A N 1
ATOM 583 C CA . GLY A 1 70 ? 3.740 17.962 -16.688 1.00 54.06 70 GLY A CA 1
ATOM 584 C C . GLY A 1 70 ? 2.288 18.484 -16.698 1.00 54.06 70 GLY A C 1
ATOM 585 O O . GLY A 1 70 ? 1.357 17.757 -17.044 1.00 54.06 70 GLY A O 1
ATOM 586 N N . PRO A 1 71 ? 2.039 19.763 -16.358 1.00 56.31 71 PRO A N 1
ATOM 587 C CA . PRO A 1 71 ? 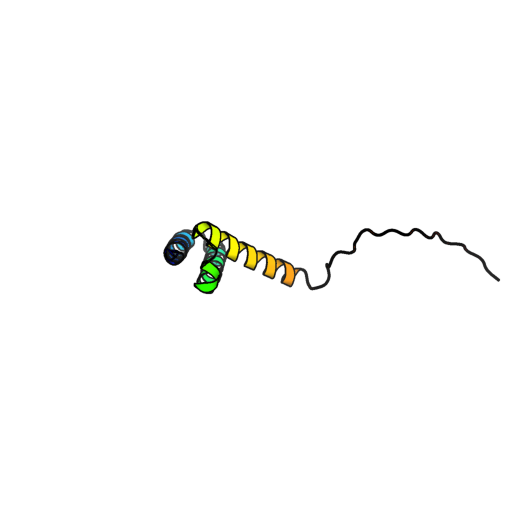0.694 20.361 -16.381 1.00 56.31 71 PRO A CA 1
ATOM 588 C C . PRO A 1 71 ? 0.033 20.472 -17.776 1.00 56.31 71 PRO A C 1
ATOM 590 O O . PRO A 1 71 ? -1.014 21.098 -17.897 1.00 56.31 71 PRO A O 1
ATOM 593 N N . GLY A 1 72 ? 0.632 19.920 -18.835 1.00 50.47 72 GLY A N 1
ATOM 594 C CA . GLY A 1 72 ? 0.337 20.265 -20.231 1.00 50.47 72 GLY A CA 1
ATOM 595 C C . GLY A 1 72 ? -0.667 19.380 -20.971 1.00 50.47 72 GLY A C 1
ATOM 596 O O . GLY A 1 72 ? -0.862 19.592 -22.161 1.00 50.47 72 GLY A O 1
ATOM 597 N N . VAL A 1 73 ? -1.301 18.399 -20.321 1.00 49.31 73 VAL A N 1
ATOM 598 C CA . VAL A 1 73 ? -2.274 17.509 -20.991 1.00 49.31 73 VAL A CA 1
ATOM 599 C C . VAL A 1 73 ? -3.620 17.511 -20.268 1.00 49.31 73 VAL A C 1
ATOM 601 O O . VAL A 1 73 ? -4.233 16.478 -20.019 1.00 49.31 73 VAL A O 1
ATOM 604 N N . ALA A 1 74 ? -4.099 18.699 -19.902 1.00 48.78 74 ALA A N 1
ATOM 605 C CA . ALA A 1 74 ? -5.525 18.889 -19.689 1.00 48.78 74 ALA A CA 1
ATOM 606 C C . ALA A 1 74 ? -6.200 18.938 -21.070 1.00 48.78 74 ALA A C 1
ATOM 608 O O . ALA A 1 74 ? -6.222 19.977 -21.716 1.00 48.78 74 ALA A O 1
ATOM 609 N N . MET A 1 75 ? -6.657 17.769 -21.527 1.00 50.81 75 MET A N 1
ATOM 610 C CA . MET A 1 75 ? -7.899 17.566 -22.284 1.00 50.81 75 MET A CA 1
ATOM 611 C C . MET A 1 75 ? -8.295 18.732 -23.207 1.00 50.81 75 MET A C 1
ATOM 613 O O . MET A 1 75 ? -9.080 19.599 -22.831 1.00 50.81 75 MET A O 1
ATOM 617 N N . MET A 1 76 ? -7.787 18.729 -24.441 1.00 42.19 76 MET A N 1
ATOM 618 C CA . MET A 1 76 ? -8.422 19.487 -25.515 1.00 42.19 76 MET A CA 1
ATOM 619 C C . MET A 1 76 ? -9.671 18.701 -25.932 1.00 42.19 76 MET A C 1
ATOM 621 O O . MET A 1 76 ? -9.575 17.657 -26.575 1.00 42.19 76 MET A O 1
ATOM 625 N N . GLU A 1 77 ? -10.828 19.154 -25.454 1.00 49.91 77 GLU A N 1
ATOM 626 C CA . GLU A 1 77 ? -12.148 18.624 -25.806 1.00 49.91 77 GLU A CA 1
ATOM 627 C C . GLU A 1 77 ? -12.355 18.631 -27.336 1.00 49.91 77 GLU A C 1
ATOM 629 O O . GLU A 1 77 ? -11.946 19.590 -28.002 1.00 49.91 77 GLU A O 1
ATOM 634 N N . PRO A 1 78 ? -13.010 17.616 -27.933 1.00 56.62 78 PRO A N 1
ATOM 635 C CA . PRO A 1 78 ? -13.320 17.623 -29.353 1.00 56.62 78 PRO A CA 1
ATOM 636 C C . PRO A 1 78 ? -14.575 18.476 -29.583 1.00 56.62 78 PRO A C 1
ATOM 638 O O . PRO A 1 78 ? -15.692 17.971 -29.643 1.00 56.62 78 PRO A O 1
ATOM 641 N N . GLY A 1 79 ? -14.394 19.789 -29.692 1.00 43.75 79 GLY A N 1
ATOM 642 C CA . GLY A 1 79 ? -15.449 20.739 -30.041 1.00 43.75 79 GLY A CA 1
ATOM 643 C C . GLY A 1 79 ? -15.124 21.432 -31.355 1.00 43.75 79 GLY A C 1
ATOM 644 O O . GLY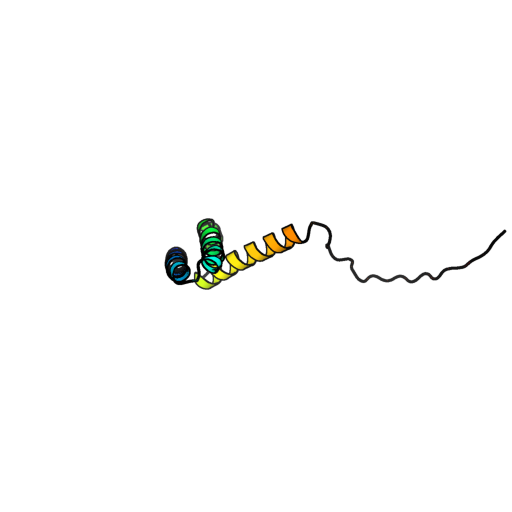 A 1 79 ? -14.388 22.414 -31.371 1.00 43.75 79 GLY A O 1
ATOM 645 N N . GLY A 1 80 ? -15.634 20.904 -32.466 1.00 49.75 80 GLY A N 1
ATOM 646 C CA . GLY A 1 80 ? -15.448 21.507 -33.779 1.00 49.75 80 GLY A CA 1
ATOM 647 C C . GLY A 1 80 ? -16.134 22.866 -33.912 1.00 49.75 80 GLY A C 1
ATOM 648 O O . GLY A 1 80 ? -17.259 23.058 -33.464 1.00 49.75 80 GLY A O 1
ATOM 649 N N . THR A 1 81 ? -15.506 23.781 -34.643 1.00 44.81 81 THR A N 1
ATOM 650 C CA . THR A 1 81 ? -16.217 24.501 -35.702 1.00 44.81 81 THR A CA 1
ATOM 651 C C . THR A 1 81 ? -15.234 24.817 -36.817 1.00 44.81 81 THR A C 1
ATOM 653 O O . THR A 1 81 ? -14.305 25.608 -36.691 1.00 44.81 81 THR A O 1
ATOM 656 N N . GLU A 1 82 ? -15.451 24.106 -37.908 1.00 51.81 82 GLU A N 1
ATOM 657 C CA . GLU A 1 82 ? -14.976 24.387 -39.244 1.00 51.81 82 GLU A CA 1
ATOM 658 C C . GLU A 1 82 ? -15.362 25.819 -39.646 1.00 51.81 82 GLU A C 1
ATOM 660 O O . GLU A 1 82 ? -16.543 26.150 -39.707 1.00 51.81 82 GLU A O 1
ATOM 665 N N . GLN A 1 83 ? -14.382 26.662 -39.964 1.00 45.16 83 GLN A N 1
ATOM 666 C CA . GLN A 1 83 ? -14.584 27.754 -40.913 1.00 45.16 83 GLN A CA 1
ATOM 667 C C . GLN A 1 83 ? -13.382 27.808 -41.852 1.00 45.16 83 GLN A C 1
ATOM 669 O O . GLN A 1 83 ? -12.273 28.209 -41.504 1.00 45.16 83 GLN A O 1
ATOM 674 N N . ARG A 1 84 ? -13.636 27.279 -43.051 1.00 45.78 84 ARG A N 1
ATOM 675 C CA . ARG A 1 84 ? -12.760 27.280 -44.219 1.00 45.78 84 ARG A CA 1
ATOM 676 C C . ARG A 1 84 ? -12.381 28.707 -44.650 1.00 45.78 84 ARG A C 1
ATOM 678 O O . ARG A 1 84 ? -13.113 29.653 -44.366 1.00 45.78 84 ARG A O 1
ATOM 685 N N . PRO A 1 85 ? -11.260 28.851 -45.374 1.00 59.03 85 PRO A N 1
ATOM 686 C CA . PRO A 1 85 ? -10.666 30.137 -45.707 1.00 59.03 85 PRO A CA 1
ATOM 687 C C . PRO A 1 85 ? -11.391 30.799 -46.883 1.00 59.03 85 PRO A C 1
ATOM 689 O O . PRO A 1 85 ? -12.048 30.131 -47.683 1.00 59.03 85 PRO A O 1
ATOM 692 N N . SER A 1 86 ? -11.197 32.104 -47.062 1.00 48.06 86 SER A N 1
ATOM 693 C CA . SER A 1 86 ? -11.319 32.705 -48.391 1.00 48.06 86 SER A CA 1
ATOM 694 C C . SER A 1 86 ? -10.180 33.694 -48.655 1.00 48.06 86 SER A C 1
ATOM 696 O O . SER A 1 86 ? -9.844 34.483 -47.772 1.00 48.06 86 SER A O 1
ATOM 698 N N . PRO A 1 87 ? -9.549 33.605 -49.839 1.00 60.38 87 PRO A N 1
ATOM 699 C CA . PRO A 1 87 ? -8.407 34.412 -50.246 1.00 60.38 87 PRO A CA 1
ATOM 700 C C . PRO A 1 87 ? -8.881 35.705 -50.923 1.00 60.38 87 PRO A C 1
ATOM 702 O O . PRO A 1 87 ? -9.976 35.741 -51.480 1.00 60.38 87 PRO A O 1
ATOM 705 N N . GLY A 1 88 ? -8.035 36.734 -50.980 1.00 43.06 88 GLY A N 1
ATOM 706 C CA . GLY A 1 88 ? -8.267 37.814 -51.941 1.00 43.06 88 GLY A CA 1
ATOM 707 C C . GLY A 1 88 ? -7.581 39.132 -51.631 1.00 43.06 88 GLY A C 1
ATOM 708 O O . GLY A 1 88 ? -8.018 39.872 -50.762 1.00 43.06 88 GLY A O 1
ATOM 709 N N . PHE A 1 89 ? -6.533 39.390 -52.408 1.00 46.25 89 PHE A N 1
ATOM 710 C CA . PHE A 1 89 ? -5.914 40.678 -52.717 1.00 46.25 89 PHE A CA 1
ATOM 711 C C . PHE A 1 89 ? -6.914 41.824 -52.964 1.00 46.25 89 PHE A C 1
ATOM 713 O O . PHE A 1 89 ? -7.898 41.606 -53.667 1.00 46.25 89 PHE A O 1
ATOM 720 N N . PHE A 1 90 ? -6.580 43.036 -52.499 1.00 53.88 90 PHE A N 1
ATOM 721 C CA . PHE A 1 90 ? -6.312 44.241 -53.308 1.00 53.88 90 PHE A CA 1
ATOM 722 C C . PHE A 1 90 ? -5.509 45.251 -52.478 1.00 53.88 90 PHE A C 1
ATOM 724 O O . PHE A 1 90 ? -5.779 45.348 -51.260 1.00 53.88 90 PHE A O 1
#